Protein AF-A0A7J2ISX2-F1 (afdb_monomer_lite)

Radius of gyration: 22.09 Å; chains: 1; bounding box: 50×40×72 Å

Structure (mmCIF, N/CA/C/O backbone):
data_AF-A0A7J2ISX2-F1
#
_entry.id   AF-A0A7J2ISX2-F1
#
loop_
_atom_site.group_PDB
_atom_site.id
_atom_site.type_symbol
_atom_site.label_atom_id
_atom_site.label_alt_id
_atom_site.label_comp_id
_atom_site.label_asym_id
_atom_site.label_entity_id
_atom_site.label_seq_id
_atom_site.pdbx_PDB_ins_code
_atom_site.Cartn_x
_atom_site.Cartn_y
_atom_site.Cartn_z
_atom_site.occupancy
_atom_site.B_iso_or_equiv
_atom_site.auth_seq_id
_atom_site.auth_comp_id
_atom_site.auth_asym_id
_atom_site.auth_atom_id
_atom_site.pdbx_PDB_model_num
ATOM 1 N N . MET A 1 1 ? -27.159 -8.659 -41.542 1.00 36.25 1 MET A N 1
ATOM 2 C CA . MET A 1 1 ? -26.596 -9.728 -40.691 1.00 36.25 1 MET A CA 1
ATOM 3 C C . MET A 1 1 ? -26.442 -9.153 -39.289 1.00 36.25 1 M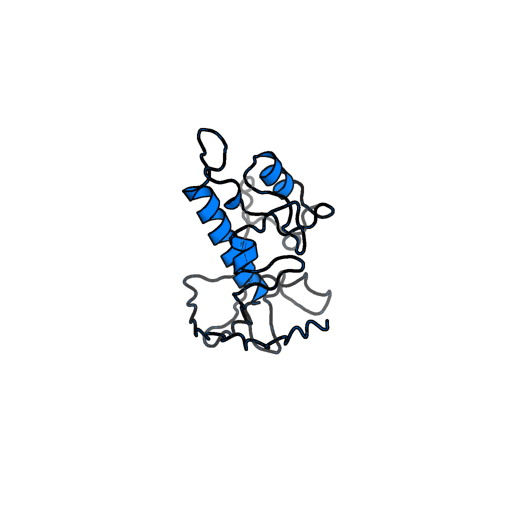ET A C 1
ATOM 5 O O . MET A 1 1 ? -25.517 -8.395 -39.042 1.00 36.25 1 MET A O 1
ATOM 9 N N . GLN A 1 2 ? -27.445 -9.366 -38.434 1.00 29.23 2 GLN A N 1
ATOM 10 C CA . GLN A 1 2 ? -27.461 -8.882 -37.051 1.00 29.23 2 GLN A CA 1
ATOM 11 C C . GLN A 1 2 ? -26.614 -9.824 -36.192 1.00 29.23 2 GLN A C 1
ATOM 13 O O . GLN A 1 2 ? -26.915 -11.013 -36.113 1.00 29.23 2 GLN A O 1
ATOM 18 N N . LEU A 1 3 ? -25.569 -9.305 -35.550 1.00 29.77 3 LEU A N 1
ATOM 19 C CA . LEU A 1 3 ? -24.882 -10.002 -34.466 1.00 29.77 3 LEU A CA 1
ATOM 20 C C . LEU A 1 3 ? -25.479 -9.515 -33.147 1.00 29.77 3 LEU A C 1
ATOM 22 O O . LEU A 1 3 ? -25.091 -8.483 -32.606 1.00 29.77 3 LEU A O 1
ATOM 26 N N . ASN A 1 4 ? -26.459 -10.271 -32.655 1.00 33.28 4 ASN A N 1
ATOM 27 C CA . ASN A 1 4 ? -26.950 -10.165 -31.288 1.00 33.28 4 ASN A CA 1
ATOM 28 C C . ASN A 1 4 ? -25.836 -10.628 -30.340 1.00 33.28 4 ASN A C 1
ATOM 30 O O . ASN A 1 4 ? -25.628 -11.828 -30.163 1.00 33.28 4 ASN A O 1
ATOM 34 N N . MET A 1 5 ? -25.117 -9.692 -29.719 1.00 35.38 5 MET A N 1
ATOM 35 C CA . MET A 1 5 ? -24.297 -10.009 -28.552 1.00 35.38 5 MET A CA 1
ATOM 36 C C . MET A 1 5 ? -25.230 -10.165 -27.351 1.00 35.38 5 MET A C 1
ATOM 38 O O . MET A 1 5 ? -25.630 -9.192 -26.717 1.00 35.38 5 MET A O 1
ATOM 42 N N . GLN A 1 6 ? -25.597 -11.410 -27.055 1.00 37.53 6 GLN A N 1
ATOM 43 C CA . GLN A 1 6 ? -26.174 -11.784 -25.770 1.00 37.53 6 GLN A CA 1
ATOM 44 C C . GLN A 1 6 ? -25.115 -11.536 -24.687 1.00 37.53 6 GLN A C 1
ATOM 46 O O . GLN A 1 6 ? -24.205 -12.340 -24.482 1.00 37.53 6 GLN A O 1
ATOM 51 N N . GLY A 1 7 ? -25.210 -10.388 -24.016 1.00 40.03 7 GLY A N 1
ATOM 52 C CA . GLY A 1 7 ? -24.474 -10.099 -22.791 1.00 40.03 7 GLY A CA 1
ATOM 53 C C . GLY A 1 7 ? -25.012 -10.972 -21.663 1.00 40.03 7 GLY A C 1
ATOM 54 O O . GLY A 1 7 ? -25.872 -10.545 -20.902 1.00 40.03 7 GLY A O 1
ATOM 55 N N . GLY A 1 8 ? -24.543 -12.217 -21.596 1.00 39.31 8 GLY A N 1
ATOM 56 C CA . GLY A 1 8 ? -24.774 -13.091 -20.456 1.00 39.31 8 GLY A CA 1
ATOM 57 C C . GLY A 1 8 ? -24.095 -12.499 -19.228 1.00 39.31 8 GLY A C 1
ATOM 58 O O . GLY A 1 8 ? -22.867 -12.499 -19.133 1.00 39.31 8 GLY A O 1
ATOM 59 N N . ASP A 1 9 ? -24.902 -11.988 -18.305 1.00 48.91 9 ASP A N 1
ATOM 60 C CA . ASP A 1 9 ? -24.478 -11.517 -16.994 1.00 48.91 9 ASP A CA 1
ATOM 61 C C . ASP A 1 9 ? -23.952 -12.721 -16.194 1.00 48.91 9 ASP A C 1
ATOM 63 O O . ASP A 1 9 ? -24.690 -13.451 -15.527 1.00 48.91 9 ASP A O 1
ATOM 67 N N . LYS A 1 10 ? -22.658 -13.030 -16.353 1.00 59.19 10 LYS A N 1
ATOM 68 C CA . LYS A 1 10 ? -21.978 -14.032 -15.529 1.00 59.19 10 LYS A CA 1
ATOM 69 C C . LYS A 1 10 ? -21.941 -13.486 -14.107 1.00 59.19 10 LYS A C 1
ATOM 71 O O . LYS A 1 10 ? -21.022 -12.750 -13.750 1.00 59.19 10 LYS A O 1
ATOM 76 N N . MET A 1 11 ? -22.936 -13.870 -13.309 1.00 51.78 11 MET A N 1
ATOM 77 C CA . MET A 1 11 ? -23.026 -13.566 -11.886 1.00 51.78 11 MET A CA 1
ATOM 78 C C . MET A 1 11 ? -21.685 -13.885 -11.214 1.00 51.78 11 MET A C 1
ATOM 80 O O . MET A 1 11 ? -21.274 -15.047 -11.112 1.00 51.78 11 MET A O 1
ATOM 84 N N . ARG A 1 12 ? -20.963 -12.835 -10.811 1.00 67.88 12 ARG A N 1
ATOM 85 C CA . ARG A 1 12 ? -19.674 -12.961 -10.131 1.00 67.88 12 ARG A CA 1
ATOM 86 C C . ARG A 1 12 ? -19.921 -13.675 -8.805 1.00 67.88 12 ARG A C 1
ATOM 88 O O . ARG A 1 12 ? -20.657 -13.180 -7.957 1.00 67.88 12 ARG A O 1
ATOM 95 N N . LYS A 1 13 ? -19.343 -14.865 -8.637 1.00 81.00 13 LYS A N 1
ATOM 96 C CA . LYS A 1 13 ? -19.406 -15.596 -7.369 1.00 81.00 13 LYS A CA 1
ATOM 97 C C . LYS A 1 13 ? -18.387 -14.984 -6.414 1.00 81.00 13 LYS A C 1
ATOM 99 O O . LYS A 1 13 ? -17.189 -15.061 -6.669 1.00 81.00 13 LYS A O 1
ATOM 104 N N . TYR A 1 14 ? -18.864 -14.389 -5.328 1.00 80.06 14 TYR A N 1
ATOM 105 C CA . TYR A 1 14 ? -18.016 -13.867 -4.261 1.00 80.06 14 TYR A CA 1
ATOM 106 C C . TYR A 1 14 ? -17.831 -14.938 -3.185 1.00 80.06 14 TYR A C 1
ATOM 108 O O . TYR A 1 14 ? -18.809 -15.448 -2.640 1.00 80.06 14 TYR A O 1
ATOM 116 N N . GLY A 1 15 ? -16.578 -15.274 -2.879 1.00 84.69 15 GLY A N 1
ATOM 117 C CA . GLY A 1 15 ? -16.241 -16.019 -1.669 1.00 84.69 15 GLY A CA 1
ATOM 118 C C . GLY A 1 15 ? -16.166 -15.051 -0.494 1.00 84.69 15 GLY A C 1
ATOM 119 O O . GLY A 1 15 ? -15.475 -14.037 -0.586 1.00 84.69 15 GLY A O 1
ATOM 120 N N . LYS A 1 16 ? -16.884 -15.339 0.592 1.00 86.50 16 LYS A N 1
ATOM 121 C CA . LYS A 1 16 ? -16.753 -14.592 1.846 1.00 86.50 16 LYS A CA 1
ATOM 122 C C . LYS A 1 16 ? -15.779 -15.330 2.751 1.00 86.50 16 LYS A C 1
ATOM 124 O O . LYS A 1 16 ? -15.937 -16.528 2.966 1.00 86.50 16 LYS A O 1
ATOM 129 N N . TYR A 1 17 ? -14.803 -14.599 3.267 1.00 84.81 17 TYR A N 1
ATOM 130 C CA . TYR A 1 17 ? -13.850 -15.098 4.246 1.00 84.81 17 TYR A CA 1
ATOM 131 C C . TYR A 1 17 ? -14.024 -14.290 5.522 1.00 84.81 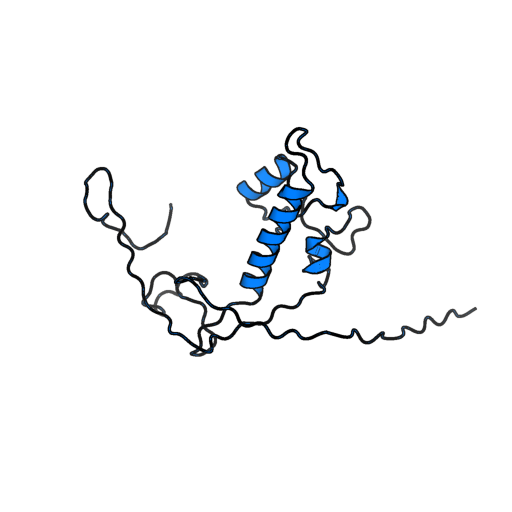17 TYR A C 1
ATOM 133 O O . TYR A 1 17 ? -13.903 -13.065 5.503 1.00 84.81 17 TYR A O 1
ATOM 141 N N . GLU A 1 18 ? -14.331 -14.980 6.613 1.00 83.69 18 GLU A N 1
ATOM 142 C CA . GLU A 1 18 ? -14.326 -14.382 7.942 1.00 83.69 18 GLU A CA 1
ATOM 143 C C . GLU A 1 18 ? -12.901 -14.427 8.484 1.00 83.69 18 GLU A C 1
ATOM 145 O O . GLU A 1 18 ? -12.244 -15.469 8.463 1.00 83.69 18 GLU A O 1
ATOM 150 N N . ILE A 1 19 ? -12.407 -13.266 8.909 1.00 79.50 19 ILE A N 1
ATOM 151 C CA . ILE A 1 19 ? -11.069 -13.111 9.470 1.00 79.50 19 ILE A CA 1
ATOM 152 C C . ILE A 1 19 ? -11.180 -12.457 10.843 1.00 79.50 19 ILE A C 1
ATOM 154 O O . ILE A 1 19 ? -11.859 -11.445 11.007 1.00 79.50 19 ILE A O 1
ATOM 158 N N . GLU A 1 20 ? -10.483 -13.025 11.821 1.00 83.31 20 GLU A N 1
ATOM 159 C CA . GLU A 1 20 ? -10.308 -12.433 13.143 1.00 83.31 20 GLU A CA 1
ATOM 160 C C . GLU A 1 20 ? -8.883 -11.882 13.243 1.00 83.31 20 GLU A C 1
ATOM 162 O O . GLU A 1 20 ? -7.908 -12.582 12.959 1.00 83.31 20 GLU A O 1
ATOM 167 N N . LEU A 1 21 ? -8.752 -10.609 13.623 1.00 82.12 21 LEU A N 1
ATOM 168 C CA . LEU A 1 21 ? -7.457 -9.967 13.837 1.00 82.12 21 LEU A CA 1
ATOM 169 C C . LEU A 1 21 ? -7.254 -9.711 15.328 1.00 82.12 21 LEU A C 1
ATOM 171 O O . LEU A 1 21 ? -8.030 -8.991 15.951 1.00 82.12 21 LEU A O 1
ATOM 175 N N . VAL A 1 22 ? -6.166 -10.250 15.877 1.00 84.19 22 VAL A N 1
ATOM 176 C CA . VAL A 1 22 ? -5.775 -10.041 17.275 1.00 84.19 22 VAL A CA 1
ATOM 177 C C . VAL A 1 22 ? -4.590 -9.088 17.334 1.00 84.19 22 VAL A C 1
ATOM 179 O O . VAL A 1 22 ? -3.528 -9.333 16.755 1.00 84.19 22 VAL A O 1
ATOM 182 N N . THR A 1 23 ? -4.756 -7.989 18.060 1.00 80.94 23 THR A N 1
ATOM 183 C CA . THR A 1 23 ? -3.705 -6.990 18.254 1.00 80.94 23 THR A CA 1
ATOM 184 C C . THR A 1 23 ? -2.686 -7.497 19.269 1.00 80.94 23 THR A C 1
ATOM 186 O O . THR A 1 23 ? -3.030 -7.732 20.424 1.00 80.94 23 THR A O 1
ATOM 189 N N . LYS A 1 24 ? -1.420 -7.639 18.861 1.00 85.56 24 LYS A N 1
ATOM 190 C CA . LYS A 1 24 ? -0.320 -8.050 19.760 1.00 85.56 24 LYS A CA 1
ATOM 191 C C . LYS A 1 24 ? 0.253 -6.904 20.601 1.00 85.56 24 LYS A C 1
ATOM 193 O O . LYS A 1 24 ? 0.962 -7.150 21.567 1.00 85.56 24 LYS A O 1
ATOM 198 N N . ALA A 1 25 ? -0.023 -5.667 20.205 1.00 80.31 25 ALA A N 1
ATOM 199 C CA . ALA A 1 25 ? 0.397 -4.448 20.877 1.00 80.31 25 ALA A CA 1
ATOM 200 C C . ALA A 1 25 ? -0.666 -3.360 20.654 1.00 80.31 25 ALA A C 1
ATOM 202 O O . ALA A 1 25 ? -1.452 -3.477 19.703 1.00 80.31 25 ALA A O 1
ATOM 203 N N . PRO A 1 26 ? -0.687 -2.298 21.480 1.00 75.94 26 PRO A N 1
ATOM 204 C CA . PRO A 1 26 ? -1.517 -1.133 21.213 1.00 75.94 26 PRO A CA 1
ATOM 205 C C . PRO A 1 26 ? -1.218 -0.582 19.817 1.00 75.94 26 PRO A C 1
ATOM 207 O O . PRO A 1 26 ? -0.061 -0.360 19.457 1.00 75.94 26 PRO A O 1
ATOM 210 N N . PHE A 1 27 ? -2.261 -0.366 19.021 1.00 74.81 27 PHE A N 1
ATOM 211 C CA . PHE A 1 27 ? -2.144 0.188 17.677 1.00 74.81 27 PHE A CA 1
ATOM 212 C C . PHE A 1 27 ? -3.071 1.392 17.532 1.00 74.81 27 PHE A C 1
ATOM 214 O O . PHE A 1 27 ? -4.084 1.512 18.222 1.00 74.81 27 PHE A O 1
ATOM 221 N N . ARG A 1 28 ? -2.718 2.300 16.623 1.00 75.00 28 ARG A N 1
ATOM 222 C CA . ARG A 1 28 ? -3.470 3.528 16.371 1.00 75.00 28 ARG A CA 1
ATOM 223 C C . ARG A 1 28 ? -3.741 3.668 14.880 1.00 75.00 28 ARG A C 1
ATOM 225 O O . ARG A 1 28 ? -2.817 3.612 14.075 1.00 75.00 28 ARG A O 1
ATOM 232 N N . ILE A 1 29 ? -4.993 3.961 14.538 1.00 69.94 29 ILE A N 1
ATOM 233 C CA . ILE A 1 29 ? -5.392 4.456 13.217 1.00 69.94 29 ILE A CA 1
ATOM 234 C C . ILE A 1 29 ? -5.939 5.865 13.419 1.00 69.94 29 ILE A C 1
ATOM 236 O O . ILE A 1 29 ? -6.994 6.046 14.028 1.00 69.94 29 ILE A O 1
ATOM 240 N N . GLY A 1 30 ? -5.175 6.866 12.981 1.00 62.03 30 GLY A N 1
ATOM 241 C CA . GLY A 1 30 ? -5.552 8.268 13.139 1.00 62.03 30 GLY A CA 1
ATOM 242 C C . GLY A 1 30 ? -6.728 8.652 12.243 1.00 62.03 30 GLY A C 1
ATOM 243 O O . GLY A 1 30 ? -6.756 8.292 11.068 1.00 62.03 30 GLY A O 1
ATOM 244 N N . GLY A 1 31 ? -7.680 9.401 12.796 1.00 58.22 31 GLY A N 1
ATOM 245 C CA . GLY A 1 31 ? -8.676 10.144 12.030 1.00 58.22 31 GLY A CA 1
ATOM 246 C C . GLY A 1 31 ? -8.126 11.466 11.485 1.00 58.22 31 GLY A C 1
ATOM 247 O O . GLY A 1 31 ? -7.038 11.912 11.860 1.00 58.22 31 GLY A O 1
ATOM 248 N N . VAL A 1 32 ? -8.898 12.104 10.599 1.00 52.41 32 VAL A N 1
ATOM 249 C CA . VAL A 1 32 ? -8.652 13.487 10.151 1.00 52.41 32 VAL A CA 1
ATOM 250 C C . VAL A 1 32 ? -8.575 14.397 11.384 1.00 52.41 32 VAL A C 1
ATOM 252 O O . VAL A 1 32 ? -9.227 14.102 12.386 1.00 52.41 32 VAL A O 1
ATOM 255 N N . LYS A 1 33 ? -7.743 15.453 11.320 1.00 51.34 33 LYS A N 1
ATOM 256 C CA . LYS A 1 33 ? -7.473 16.404 12.416 1.00 51.34 33 LYS A CA 1
ATOM 257 C C . LYS A 1 33 ? -8.711 16.649 13.293 1.00 51.34 33 LYS A C 1
ATOM 259 O O . LYS A 1 33 ? -9.798 16.806 12.734 1.00 51.34 33 LYS A O 1
ATOM 264 N N . PRO A 1 34 ? -8.544 16.728 14.627 1.00 49.09 34 PRO A N 1
ATOM 265 C CA . PRO A 1 34 ? -9.646 17.046 15.525 1.00 49.09 34 PRO A CA 1
ATOM 266 C C . PRO A 1 34 ? -10.386 18.285 15.006 1.00 49.09 34 PRO A C 1
ATOM 268 O O . PRO A 1 34 ? -9.758 19.314 14.743 1.00 49.09 34 PRO A O 1
ATOM 271 N N . VAL A 1 35 ? -11.703 18.174 14.795 1.00 48.19 35 VAL A N 1
ATOM 272 C CA . VAL A 1 35 ? -12.524 19.349 14.491 1.00 48.19 35 VAL A CA 1
ATOM 273 C C . VAL A 1 35 ? -12.421 20.256 15.723 1.00 48.19 35 VAL A C 1
ATOM 275 O O . VAL A 1 35 ? -12.610 19.769 16.845 1.00 48.19 35 VAL A O 1
ATOM 278 N N . PRO A 1 36 ? -12.043 21.538 15.568 1.00 45.06 36 PRO A N 1
ATOM 279 C CA . PRO A 1 36 ? -11.863 22.426 16.708 1.00 45.06 36 PRO A CA 1
ATOM 280 C C . PRO A 1 36 ? -13.122 22.437 17.586 1.00 45.06 36 PRO A C 1
ATOM 282 O O . PRO A 1 36 ? -14.208 22.738 17.099 1.00 45.06 36 PRO A O 1
ATOM 285 N N . GLY A 1 37 ? -12.975 22.084 18.866 1.00 47.56 37 GLY A N 1
ATOM 286 C CA . GLY A 1 37 ? -14.063 22.099 19.850 1.00 47.56 37 GLY A CA 1
ATOM 287 C C . GLY A 1 37 ? -14.862 20.800 20.023 1.00 47.56 37 GLY A C 1
ATOM 288 O O . GLY A 1 37 ? -15.804 20.807 20.808 1.00 47.56 37 GLY A O 1
ATOM 289 N N . THR A 1 38 ? -14.520 19.693 19.345 1.00 44.84 38 THR A N 1
ATOM 290 C CA . THR A 1 38 ? -15.287 18.427 19.464 1.00 44.84 38 THR A CA 1
ATOM 291 C C . THR A 1 38 ? -14.511 17.235 20.025 1.00 44.84 38 THR A C 1
ATOM 293 O O . THR A 1 38 ? -15.095 16.178 20.252 1.00 44.84 38 THR A O 1
ATOM 296 N N . THR A 1 39 ? -13.196 17.344 20.202 1.00 45.94 39 THR A N 1
ATOM 297 C CA . THR A 1 39 ? -12.354 16.231 20.670 1.00 45.94 39 THR A CA 1
ATOM 298 C C . THR A 1 39 ? -11.265 16.745 21.603 1.00 45.94 39 THR A C 1
ATOM 300 O O . THR A 1 39 ? -10.376 17.465 21.155 1.00 45.94 39 THR A O 1
ATOM 303 N N . ASP A 1 40 ? -11.309 16.317 22.866 1.00 47.09 40 ASP A N 1
ATOM 304 C CA . ASP A 1 40 ? -10.342 16.663 23.925 1.00 47.09 40 ASP A CA 1
ATOM 305 C C . ASP A 1 40 ? -9.003 15.904 23.820 1.00 47.09 40 ASP A C 1
ATOM 307 O O . ASP A 1 40 ? -8.135 16.033 24.680 1.00 47.09 40 ASP A O 1
ATOM 311 N N . VAL A 1 41 ? -8.827 15.084 22.777 1.00 51.50 41 VAL A N 1
ATOM 312 C CA . VAL A 1 41 ? -7.644 14.238 22.578 1.00 51.50 41 VAL A CA 1
ATOM 313 C C . VAL A 1 41 ? -6.975 14.589 21.254 1.00 51.50 41 VAL A C 1
ATOM 315 O O . VAL A 1 41 ? -7.587 14.476 20.187 1.00 51.50 41 VAL A O 1
ATOM 318 N N . ASP A 1 42 ? -5.698 14.971 21.322 1.00 48.22 42 ASP A N 1
ATOM 319 C CA . ASP A 1 42 ? -4.840 15.099 20.147 1.00 48.22 42 ASP A CA 1
ATOM 320 C C . ASP A 1 42 ? -4.773 13.735 19.444 1.00 48.22 42 ASP A C 1
ATOM 322 O O . ASP A 1 42 ? -4.345 12.744 20.030 1.00 48.22 42 ASP A O 1
ATOM 326 N N . SER A 1 43 ? -5.161 13.693 18.165 1.00 51.78 43 SER A N 1
ATOM 327 C CA . SER A 1 43 ? -5.200 12.486 17.323 1.00 51.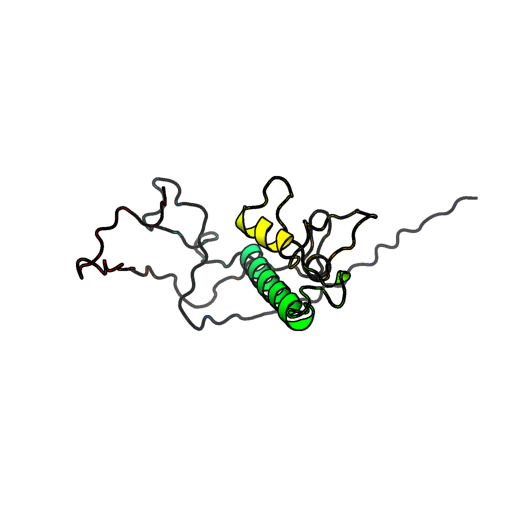78 43 SER A CA 1
ATOM 328 C C . SER A 1 43 ? -6.305 11.456 17.634 1.00 51.78 43 SER A C 1
ATOM 330 O O . SER A 1 43 ? -6.015 10.361 18.126 1.00 51.78 43 SER A O 1
ATOM 332 N N . PRO A 1 44 ? -7.565 11.732 17.258 1.00 57.19 44 PRO A N 1
ATOM 333 C CA . PRO A 1 44 ? -8.674 10.814 17.504 1.00 57.19 44 PRO A CA 1
ATOM 334 C C . PRO A 1 44 ? -8.518 9.485 16.746 1.00 57.19 44 PRO A C 1
ATOM 336 O O . PRO A 1 44 ? -8.034 9.446 15.612 1.00 57.19 44 PRO A O 1
ATOM 339 N N . ILE A 1 45 ? -8.969 8.394 17.370 1.00 62.84 45 ILE A N 1
ATOM 340 C CA . ILE A 1 45 ? -9.178 7.097 16.712 1.00 62.84 45 ILE A CA 1
ATOM 341 C C . ILE A 1 45 ? -10.500 7.161 15.939 1.00 62.84 45 ILE A C 1
ATOM 343 O O . ILE A 1 45 ? -11.469 7.759 16.411 1.00 62.84 45 ILE A O 1
ATOM 347 N N . VAL A 1 46 ? -10.556 6.540 14.760 1.00 63.28 46 VAL A N 1
ATOM 348 C CA . VAL A 1 46 ? -11.785 6.478 13.958 1.00 63.28 46 VAL A CA 1
ATOM 349 C C . VAL A 1 46 ? -12.884 5.714 14.710 1.00 63.28 46 VAL A C 1
ATOM 351 O O . VAL A 1 46 ? -12.708 4.558 15.105 1.00 63.28 46 VAL A O 1
ATOM 354 N N . LYS A 1 47 ? -14.042 6.358 14.880 1.00 64.81 47 LYS A N 1
ATOM 355 C CA . LYS A 1 47 ? -15.254 5.765 15.457 1.00 64.81 47 LYS A CA 1
ATOM 356 C C . LYS A 1 47 ? -16.392 5.795 14.438 1.00 64.81 47 LYS A C 1
ATOM 358 O O . LYS A 1 47 ? -16.519 6.760 13.688 1.00 64.81 47 LYS A O 1
ATOM 363 N N . SER A 1 48 ? -17.225 4.757 14.432 1.00 59.41 48 SER A N 1
ATOM 364 C CA . SER A 1 48 ? -18.523 4.747 13.748 1.00 59.41 48 SER A CA 1
ATOM 365 C C . SER A 1 48 ? -19.611 4.575 14.807 1.00 59.41 48 SER A C 1
ATOM 367 O O . SER A 1 48 ? -19.678 3.548 15.488 1.00 59.41 48 SER A O 1
ATOM 369 N N . GLY A 1 49 ? -20.396 5.630 15.040 1.00 67.56 49 GLY A N 1
ATOM 370 C CA . GLY A 1 49 ? -21.216 5.747 16.248 1.00 67.56 49 GLY A CA 1
ATOM 371 C C . GLY A 1 49 ? -20.347 5.699 17.512 1.00 67.56 49 GLY A C 1
ATOM 372 O O . GLY A 1 49 ? -19.363 6.428 17.617 1.00 67.56 49 G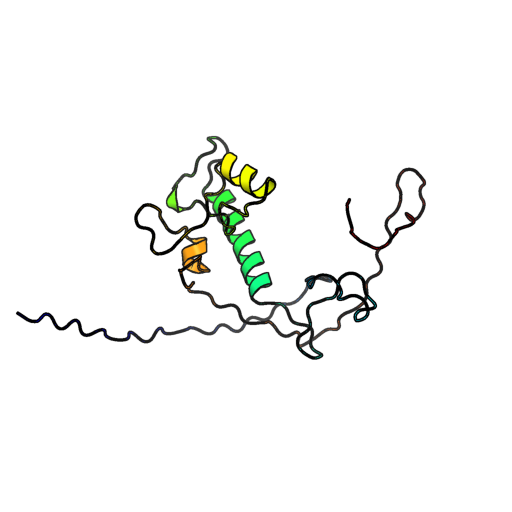LY A O 1
ATOM 373 N N . ASN A 1 50 ? -20.681 4.810 18.455 1.00 65.25 50 ASN A N 1
ATOM 374 C CA . ASN A 1 50 ? -19.915 4.627 19.696 1.00 65.25 50 ASN A CA 1
ATOM 375 C C . ASN A 1 50 ? -18.890 3.475 19.632 1.00 65.25 50 ASN A C 1
ATOM 377 O O . ASN A 1 50 ? -18.332 3.087 20.657 1.00 65.25 50 ASN A O 1
ATOM 381 N N . ARG A 1 51 ? -18.656 2.893 18.447 1.00 66.69 51 ARG A N 1
ATOM 382 C CA . ARG A 1 51 ? -17.740 1.757 18.260 1.00 66.69 51 ARG A CA 1
ATOM 383 C C . ARG A 1 51 ? -16.451 2.201 17.586 1.00 66.69 51 ARG A C 1
ATOM 385 O O . ARG A 1 51 ? -16.475 2.962 16.619 1.00 66.69 51 ARG A O 1
ATOM 392 N N . VAL A 1 52 ? -15.329 1.696 18.086 1.00 72.00 52 VAL A N 1
ATOM 393 C CA . VAL A 1 52 ? -14.033 1.830 17.418 1.00 72.00 52 VAL A CA 1
ATOM 394 C C . VAL A 1 52 ? -14.035 0.913 16.200 1.00 72.00 52 VAL A C 1
ATOM 396 O O . VAL A 1 52 ? -14.422 -0.253 16.301 1.00 72.00 52 VAL A O 1
ATOM 399 N N . VAL A 1 53 ? -13.628 1.449 15.052 1.00 72.69 53 VAL A N 1
ATOM 400 C CA . VAL A 1 53 ? -13.620 0.708 13.789 1.00 72.69 53 VAL A CA 1
ATOM 401 C C . VAL A 1 53 ? -12.280 0.854 13.089 1.00 72.69 53 VAL A C 1
ATOM 403 O O . VAL A 1 53 ? -11.677 1.929 13.078 1.00 72.69 53 VAL A O 1
ATOM 406 N N . VAL A 1 54 ? -11.831 -0.222 12.451 1.00 75.00 54 VAL A N 1
ATOM 407 C CA . VAL A 1 54 ? -10.723 -0.165 11.496 1.00 75.00 54 VAL A CA 1
ATOM 408 C C . VAL A 1 54 ? -11.319 0.059 10.115 1.00 75.00 54 VAL A C 1
ATOM 410 O O . VAL A 1 54 ? -12.134 -0.733 9.637 1.00 75.00 54 VAL A O 1
ATOM 413 N N . GLN A 1 55 ? -10.932 1.160 9.469 1.00 75.25 55 GLN A N 1
ATOM 414 C CA . GLN A 1 55 ? -11.391 1.460 8.118 1.00 75.25 55 GLN A CA 1
ATOM 415 C C . GLN A 1 55 ? -10.855 0.410 7.142 1.00 75.25 55 GLN A C 1
ATOM 417 O O . GLN A 1 55 ? -9.650 0.145 7.106 1.00 75.25 55 GLN A O 1
ATOM 422 N N . GLY A 1 56 ? -11.739 -0.148 6.310 1.00 75.69 56 GLY A N 1
ATOM 423 C CA . GLY A 1 56 ? -11.342 -1.110 5.279 1.00 75.69 56 GLY A CA 1
ATOM 424 C C . GLY A 1 56 ? -10.297 -0.537 4.316 1.00 75.69 56 GLY A C 1
ATOM 425 O O . GLY A 1 56 ? -9.393 -1.244 3.882 1.00 75.69 56 GLY A O 1
ATOM 426 N N . THR A 1 57 ? -10.339 0.776 4.065 1.00 76.50 57 THR A N 1
ATOM 427 C CA . THR A 1 57 ? -9.337 1.509 3.276 1.00 76.50 57 THR A CA 1
ATOM 428 C C . THR A 1 57 ? -7.946 1.488 3.912 1.00 76.50 57 THR A C 1
ATOM 430 O O . THR A 1 57 ? -6.966 1.304 3.193 1.00 76.50 57 THR A O 1
ATOM 433 N N . SER A 1 58 ? -7.838 1.616 5.239 1.00 80.75 58 SER A N 1
ATOM 434 C CA . SER A 1 58 ? -6.560 1.532 5.956 1.00 80.75 58 SER A CA 1
ATOM 435 C C . SER A 1 58 ? -5.982 0.123 5.905 1.00 80.75 58 SER A C 1
ATOM 437 O O . SER A 1 58 ? -4.808 -0.036 5.583 1.00 80.75 58 SER A O 1
ATOM 439 N N . LEU A 1 59 ? -6.803 -0.903 6.161 1.00 83.38 59 LEU A N 1
ATOM 440 C CA . LEU A 1 59 ? -6.347 -2.294 6.099 1.00 83.38 59 LEU A CA 1
ATOM 441 C C . LEU A 1 59 ? -5.923 -2.674 4.677 1.00 83.38 59 LEU A C 1
ATOM 443 O O . LEU A 1 59 ? -4.866 -3.265 4.475 1.00 83.38 59 LEU A O 1
ATOM 447 N N . LYS A 1 60 ? -6.715 -2.273 3.679 1.00 85.38 60 LYS A N 1
ATOM 448 C CA . LYS A 1 60 ? -6.400 -2.476 2.265 1.00 85.38 60 LYS A CA 1
ATOM 449 C C . LYS A 1 60 ? -5.120 -1.746 1.855 1.00 85.38 60 LYS A C 1
ATOM 451 O O . LYS A 1 60 ? -4.332 -2.302 1.098 1.00 85.38 60 LYS A O 1
ATOM 456 N N . GLY A 1 61 ? -4.897 -0.532 2.359 1.00 86.81 61 GLY A N 1
ATOM 457 C CA . GLY A 1 61 ? -3.663 0.226 2.140 1.00 86.81 61 GLY A CA 1
ATOM 458 C C . GLY A 1 61 ? -2.439 -0.429 2.782 1.00 86.81 61 GLY A C 1
ATOM 459 O O . GLY A 1 61 ? -1.392 -0.517 2.147 1.00 86.81 61 GLY A O 1
ATOM 460 N N . ALA A 1 62 ? -2.579 -0.956 4.000 1.00 87.69 62 ALA A N 1
ATOM 461 C CA . ALA A 1 62 ? -1.515 -1.705 4.666 1.00 87.69 62 ALA A CA 1
ATOM 462 C C . ALA A 1 62 ? -1.181 -2.999 3.908 1.00 87.69 62 ALA A C 1
ATOM 464 O O . ALA A 1 62 ? -0.018 -3.242 3.599 1.00 87.69 62 ALA A O 1
ATOM 465 N N . LEU A 1 63 ? -2.199 -3.779 3.525 1.00 89.56 63 LEU A N 1
ATOM 466 C CA . LEU A 1 63 ? -2.026 -4.973 2.694 1.00 89.56 63 LEU A CA 1
ATOM 467 C C . LEU A 1 63 ? -1.339 -4.634 1.368 1.00 89.56 63 LEU A C 1
ATOM 469 O O . LEU A 1 63 ? -0.416 -5.331 0.959 1.00 89.56 63 LEU A O 1
ATOM 473 N N . ARG A 1 64 ? -1.760 -3.546 0.714 1.00 93.00 64 ARG A N 1
ATOM 474 C CA . ARG A 1 64 ? -1.119 -3.050 -0.504 1.00 93.00 64 ARG A CA 1
ATOM 475 C C . ARG A 1 64 ? 0.374 -2.813 -0.285 1.00 93.00 64 ARG A C 1
ATOM 477 O O . ARG A 1 64 ? 1.167 -3.339 -1.055 1.00 93.00 64 ARG A O 1
ATOM 484 N N . ALA A 1 65 ? 0.742 -2.084 0.765 1.00 92.44 65 ALA A N 1
ATOM 485 C CA . ALA A 1 65 ? 2.137 -1.777 1.060 1.00 92.44 65 ALA A CA 1
ATOM 486 C C . ALA A 1 65 ? 2.974 -3.042 1.320 1.00 92.44 65 ALA A C 1
ATOM 488 O O . ALA A 1 65 ? 4.097 -3.134 0.829 1.00 92.44 65 ALA A O 1
ATOM 489 N N . GLU A 1 66 ? 2.442 -4.029 2.049 1.00 94.75 66 GLU A N 1
ATOM 490 C CA . GLU A 1 66 ? 3.147 -5.303 2.267 1.00 94.75 66 GLU A CA 1
ATOM 491 C C . GLU A 1 66 ? 3.333 -6.089 0.966 1.00 94.75 66 GLU A C 1
ATOM 493 O O . GLU A 1 66 ? 4.421 -6.599 0.698 1.00 94.75 66 GLU A O 1
ATOM 498 N N . LEU A 1 67 ? 2.300 -6.151 0.120 1.00 95.31 67 LEU A N 1
ATOM 499 C CA . LEU A 1 67 ? 2.404 -6.818 -1.176 1.00 95.31 67 LEU A CA 1
ATOM 500 C C . LEU A 1 67 ? 3.401 -6.106 -2.100 1.00 95.31 67 LEU A C 1
ATOM 502 O O . LEU A 1 67 ? 4.184 -6.770 -2.769 1.00 95.31 67 LEU A O 1
ATOM 506 N N . GLU A 1 68 ? 3.414 -4.773 -2.127 1.00 95.56 68 GLU A N 1
ATOM 507 C CA . GLU A 1 68 ? 4.375 -3.991 -2.917 1.00 95.56 68 GLU A CA 1
ATOM 508 C C . GLU A 1 68 ? 5.819 -4.234 -2.455 1.00 95.56 68 GLU A C 1
ATOM 510 O O . GLU A 1 68 ? 6.696 -4.450 -3.293 1.00 95.56 68 GLU A O 1
ATOM 515 N N . ARG A 1 69 ? 6.066 -4.286 -1.137 1.00 95.56 69 ARG A N 1
ATOM 516 C CA . ARG A 1 69 ? 7.384 -4.655 -0.589 1.00 95.56 69 ARG A CA 1
ATOM 517 C C . ARG A 1 69 ? 7.788 -6.065 -0.991 1.00 95.56 69 ARG A C 1
ATOM 519 O O . ARG A 1 69 ? 8.907 -6.249 -1.456 1.00 95.56 69 ARG A O 1
ATOM 526 N N . TYR A 1 70 ? 6.874 -7.029 -0.878 1.00 96.00 70 TYR A N 1
ATOM 527 C CA . TYR A 1 70 ? 7.126 -8.398 -1.320 1.00 96.00 70 TYR A CA 1
ATOM 528 C C . TYR A 1 70 ? 7.511 -8.447 -2.805 1.00 96.00 70 TYR A C 1
ATOM 530 O O . TYR A 1 70 ? 8.484 -9.112 -3.161 1.00 96.00 70 TYR A O 1
ATOM 538 N N . MET A 1 71 ? 6.807 -7.701 -3.667 1.00 94.88 71 MET A N 1
ATOM 539 C CA . MET A 1 71 ? 7.134 -7.648 -5.095 1.00 94.88 71 MET A CA 1
ATOM 540 C C . MET A 1 71 ? 8.545 -7.104 -5.331 1.00 94.88 71 MET A C 1
ATOM 542 O O . MET A 1 71 ? 9.317 -7.692 -6.088 1.00 94.88 71 MET A O 1
ATOM 546 N N . ILE A 1 72 ? 8.906 -6.017 -4.648 1.00 95.00 72 ILE A N 1
ATOM 547 C CA . ILE A 1 72 ? 10.246 -5.431 -4.746 1.00 95.00 72 ILE A CA 1
ATOM 548 C C . ILE A 1 72 ? 11.302 -6.419 -4.240 1.00 95.00 72 ILE A C 1
ATOM 550 O O . ILE A 1 72 ? 12.296 -6.651 -4.916 1.00 95.00 72 ILE A O 1
ATOM 554 N N . ASP A 1 73 ? 11.103 -7.052 -3.089 1.00 94.94 73 ASP A N 1
ATOM 555 C CA . ASP A 1 73 ? 12.127 -7.927 -2.517 1.00 94.94 73 ASP A CA 1
ATOM 556 C C . ASP A 1 73 ? 12.372 -9.205 -3.328 1.00 94.94 73 ASP A C 1
ATOM 558 O O . ASP A 1 73 ? 13.494 -9.709 -3.333 1.00 94.94 73 ASP A O 1
ATOM 562 N N . GLN A 1 74 ? 11.355 -9.727 -4.019 1.00 94.56 74 GLN A N 1
ATOM 563 C CA . GLN A 1 74 ? 11.469 -10.977 -4.780 1.00 94.56 74 GLN A CA 1
ATOM 564 C C . GLN A 1 74 ? 11.824 -10.770 -6.262 1.00 94.56 74 GLN A C 1
ATOM 566 O O . GLN A 1 74 ? 12.584 -11.559 -6.848 1.00 94.56 74 GLN A O 1
ATOM 571 N N . PHE A 1 75 ? 11.277 -9.723 -6.887 1.00 95.12 75 PHE A N 1
ATOM 572 C CA . PHE A 1 75 ? 11.314 -9.546 -8.343 1.00 95.12 75 PHE A CA 1
ATOM 573 C C . PHE A 1 75 ? 12.178 -8.374 -8.815 1.00 95.12 75 PHE A C 1
ATOM 575 O O . PHE A 1 75 ? 12.510 -8.323 -10.002 1.00 95.12 75 PHE A O 1
ATOM 582 N N . PHE A 1 76 ? 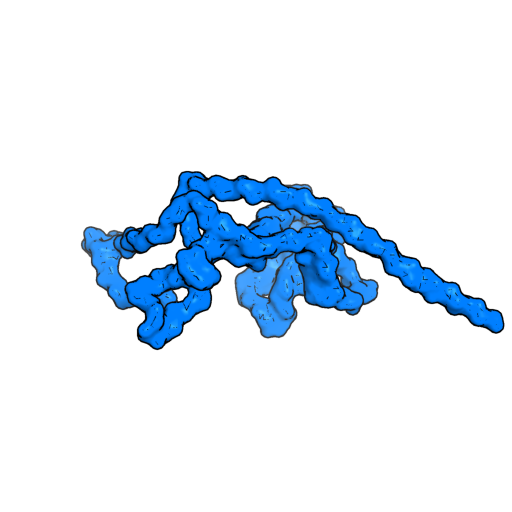12.595 -7.473 -7.921 1.00 96.31 76 PHE A N 1
ATOM 583 C CA . PHE A 1 76 ? 13.551 -6.423 -8.260 1.00 96.31 76 PHE A CA 1
ATOM 584 C C . PHE A 1 76 ? 14.988 -6.914 -8.065 1.00 96.31 76 PHE A C 1
ATOM 586 O O . PHE A 1 76 ? 15.393 -7.305 -6.967 1.00 96.31 76 PHE A O 1
ATOM 593 N N . ASP A 1 77 ? 15.782 -6.873 -9.130 1.00 94.31 77 ASP A N 1
ATOM 594 C CA . ASP A 1 77 ? 17.216 -7.108 -9.060 1.00 94.31 77 ASP A CA 1
ATOM 595 C C . ASP A 1 77 ? 17.915 -5.857 -8.518 1.00 94.31 77 ASP A C 1
ATOM 597 O O . ASP A 1 77 ? 18.141 -4.874 -9.227 1.00 94.31 77 ASP A O 1
ATOM 601 N N . LYS A 1 78 ? 18.277 -5.910 -7.232 1.00 91.62 78 LYS A N 1
ATOM 602 C CA . LYS A 1 78 ? 18.958 -4.817 -6.527 1.00 91.62 78 LYS A CA 1
ATOM 603 C C . LYS A 1 78 ? 20.387 -4.577 -7.030 1.00 91.62 78 LYS A C 1
ATOM 605 O O . LYS A 1 78 ? 20.886 -3.471 -6.847 1.00 91.62 78 LYS A O 1
ATOM 610 N N . ALA A 1 79 ? 21.046 -5.570 -7.636 1.00 91.75 79 ALA A N 1
ATOM 611 C CA . ALA A 1 79 ? 22.415 -5.419 -8.134 1.00 91.75 79 ALA A CA 1
ATOM 612 C C . ALA A 1 79 ? 22.443 -4.656 -9.464 1.00 91.75 79 ALA A C 1
ATOM 614 O O . ALA A 1 79 ? 23.287 -3.783 -9.655 1.00 91.75 79 ALA A O 1
ATOM 615 N N . ASN A 1 80 ? 21.488 -4.952 -10.348 1.00 91.62 80 ASN A N 1
ATOM 616 C CA . ASN A 1 80 ? 21.374 -4.310 -11.661 1.00 91.62 80 ASN A CA 1
ATOM 617 C C . ASN A 1 80 ? 20.363 -3.152 -11.695 1.00 91.62 80 ASN A C 1
ATOM 619 O O . ASN A 1 80 ? 20.232 -2.477 -12.713 1.00 91.62 80 ASN A O 1
ATOM 623 N N . ASN A 1 81 ? 19.664 -2.904 -10.583 1.00 90.88 81 ASN A N 1
ATOM 624 C CA . ASN A 1 81 ? 18.622 -1.887 -10.436 1.00 90.88 81 ASN A CA 1
ATOM 625 C C . ASN A 1 81 ? 17.511 -2.007 -11.501 1.00 90.88 81 ASN A C 1
ATOM 627 O O . ASN A 1 81 ? 17.079 -1.011 -12.086 1.00 90.88 81 ASN A O 1
ATOM 631 N N . GLN A 1 82 ? 17.071 -3.238 -11.769 1.00 93.81 82 GLN A N 1
ATOM 632 C CA . GLN A 1 82 ? 16.111 -3.571 -12.826 1.00 93.81 82 GLN A CA 1
ATOM 633 C C . GLN A 1 82 ? 15.074 -4.585 -12.343 1.00 93.81 82 GLN A C 1
ATOM 635 O O . GLN A 1 82 ? 15.331 -5.395 -11.455 1.00 93.81 82 GLN A O 1
ATOM 640 N N . TRP A 1 83 ? 13.883 -4.555 -12.936 1.00 94.88 83 TRP A N 1
ATOM 641 C CA . TRP A 1 83 ? 12.874 -5.585 -12.704 1.00 94.88 83 TRP A CA 1
ATOM 642 C C . TRP A 1 83 ? 13.183 -6.809 -13.560 1.00 94.88 83 TRP A C 1
ATOM 644 O O . TRP A 1 83 ? 13.415 -6.670 -14.757 1.00 94.88 83 TRP A O 1
ATOM 654 N N . LYS A 1 84 ? 13.141 -8.011 -12.964 1.00 91.19 84 LYS A N 1
ATOM 655 C CA . LYS A 1 84 ? 13.228 -9.270 -13.734 1.00 91.19 84 LYS A CA 1
ATOM 656 C C . LYS A 1 84 ? 12.138 -9.331 -14.805 1.00 91.19 84 LYS A C 1
ATOM 658 O O . LYS A 1 84 ? 12.379 -9.744 -15.930 1.00 91.19 84 LYS A O 1
ATOM 663 N N . ASP A 1 85 ? 10.956 -8.871 -14.414 1.00 91.44 85 ASP A N 1
ATOM 664 C CA . ASP A 1 85 ? 9.751 -8.785 -15.216 1.00 91.44 85 ASP A CA 1
ATOM 665 C C . ASP A 1 85 ? 9.127 -7.405 -15.000 1.00 91.44 85 ASP A C 1
ATOM 667 O O . ASP A 1 85 ? 8.608 -7.121 -13.918 1.00 91.44 85 ASP A O 1
ATOM 671 N N . GLU A 1 86 ? 9.145 -6.539 -16.017 1.00 90.94 86 GLU A N 1
ATOM 672 C CA . GLU A 1 86 ? 8.601 -5.176 -15.895 1.00 90.94 86 GLU A CA 1
ATOM 673 C C . GLU A 1 86 ? 7.129 -5.171 -15.465 1.00 90.94 86 GLU A C 1
ATOM 675 O O . GLU A 1 86 ? 6.716 -4.292 -14.718 1.00 90.94 86 GLU A O 1
ATOM 680 N N . TRP A 1 87 ? 6.336 -6.175 -15.850 1.00 91.12 87 TRP A N 1
ATOM 681 C CA . TRP A 1 87 ? 4.920 -6.264 -15.480 1.00 91.12 87 TRP A CA 1
ATOM 682 C C . TRP A 1 87 ? 4.681 -6.515 -13.979 1.00 91.12 87 TRP A C 1
ATOM 684 O O . TRP A 1 87 ? 3.574 -6.268 -13.501 1.00 91.12 87 TRP A O 1
ATOM 694 N N . MET A 1 88 ? 5.699 -6.941 -13.219 1.00 93.25 88 MET A N 1
ATOM 695 C CA . MET A 1 88 ? 5.630 -7.101 -11.757 1.00 93.25 88 MET A CA 1
ATOM 696 C C . MET A 1 88 ? 5.787 -5.781 -10.996 1.00 93.25 88 MET A C 1
ATOM 698 O O . MET A 1 88 ? 5.486 -5.715 -9.800 1.00 93.25 88 MET A O 1
ATOM 702 N N . LYS A 1 89 ? 6.238 -4.721 -11.673 1.00 95.62 89 LYS A N 1
ATOM 703 C CA . LYS A 1 89 ? 6.528 -3.432 -11.052 1.00 95.62 89 LYS A CA 1
ATOM 704 C C . LYS A 1 89 ? 5.253 -2.790 -10.488 1.00 95.62 89 LYS A C 1
ATOM 706 O O . LYS A 1 89 ? 4.284 -2.564 -11.225 1.00 95.62 89 LYS A O 1
ATOM 711 N N . PRO A 1 90 ? 5.216 -2.471 -9.182 1.00 96.25 90 PRO A N 1
ATOM 712 C CA . PRO A 1 90 ? 4.068 -1.830 -8.565 1.00 96.25 90 PRO A CA 1
ATOM 713 C C . PRO A 1 90 ? 3.931 -0.376 -9.025 1.00 96.25 90 PRO A C 1
ATOM 715 O O . PRO A 1 90 ? 4.852 0.230 -9.577 1.00 96.25 90 PRO A O 1
ATOM 718 N N . CYS A 1 91 ? 2.762 0.213 -8.775 1.00 94.75 91 CYS A N 1
ATOM 719 C CA . CYS A 1 91 ? 2.507 1.613 -9.093 1.00 94.75 91 CYS A CA 1
ATOM 720 C C . CYS A 1 91 ? 2.203 2.427 -7.841 1.00 94.75 91 CYS A C 1
ATOM 722 O O . CYS A 1 91 ? 1.534 1.937 -6.928 1.00 94.75 91 CYS A O 1
ATOM 724 N N . ILE A 1 92 ? 2.588 3.699 -7.858 1.00 93.75 92 ILE A N 1
ATOM 725 C CA . ILE A 1 92 ? 2.111 4.673 -6.877 1.00 93.75 92 ILE A CA 1
ATOM 726 C C . ILE A 1 92 ? 0.629 4.975 -7.176 1.00 93.75 92 ILE A C 1
ATOM 728 O O . ILE A 1 92 ? 0.316 5.346 -8.307 1.00 93.75 92 ILE A O 1
ATOM 732 N N . PRO A 1 93 ? -0.309 4.800 -6.223 1.00 86.50 93 PRO A N 1
ATOM 733 C CA . PRO A 1 93 ? -1.731 5.058 -6.468 1.00 86.50 93 PRO A CA 1
ATOM 734 C C . PRO A 1 93 ? -2.072 6.541 -6.673 1.00 86.50 93 PRO A C 1
ATOM 736 O O . PRO A 1 93 ? -3.136 6.841 -7.216 1.00 86.50 93 PRO A O 1
ATOM 739 N N . ALA A 1 94 ? -1.212 7.456 -6.214 1.00 86.12 94 ALA A N 1
ATOM 740 C CA . ALA A 1 94 ? -1.403 8.893 -6.363 1.00 86.12 94 ALA A CA 1
ATOM 741 C C . ALA A 1 94 ? -1.391 9.320 -7.840 1.00 86.12 94 ALA A C 1
ATOM 743 O O . ALA A 1 94 ? -0.638 8.788 -8.656 1.00 86.12 94 ALA A O 1
ATOM 744 N N . ASP A 1 95 ? -2.217 10.315 -8.169 1.00 84.69 95 ASP A N 1
ATOM 745 C CA . ASP A 1 95 ? -2.223 10.928 -9.496 1.00 84.69 95 ASP A CA 1
ATOM 746 C C . ASP A 1 95 ? -0.878 11.626 -9.759 1.00 84.69 95 ASP A C 1
ATOM 748 O O . ASP A 1 95 ? -0.256 12.165 -8.840 1.00 84.69 95 ASP A O 1
ATOM 752 N N . VAL A 1 96 ? -0.448 11.669 -11.022 1.00 83.88 96 VAL A N 1
ATOM 753 C CA . VAL A 1 96 ? 0.798 12.330 -11.451 1.00 83.88 96 VAL A CA 1
ATOM 754 C C . VAL A 1 96 ? 0.861 13.786 -10.974 1.00 83.88 96 VAL A C 1
ATOM 756 O O . VAL A 1 96 ? 1.942 14.302 -10.699 1.00 83.88 96 VAL A O 1
ATOM 759 N N . ARG A 1 97 ? -0.294 14.450 -10.834 1.00 86.00 97 ARG A N 1
ATOM 760 C CA . ARG A 1 97 ? -0.395 15.843 -10.369 1.00 86.00 97 ARG A CA 1
ATOM 761 C C . ARG A 1 97 ? -0.267 16.005 -8.854 1.00 86.00 97 ARG A C 1
ATOM 763 O O . ARG A 1 97 ? 0.015 17.106 -8.396 1.00 86.00 97 ARG A O 1
ATOM 770 N N . THR A 1 98 ? -0.518 14.947 -8.084 1.00 89.00 98 THR A N 1
ATOM 771 C CA . THR A 1 98 ? -0.588 14.982 -6.612 1.00 89.00 98 THR A CA 1
ATOM 772 C C . THR A 1 98 ? 0.490 14.139 -5.938 1.00 89.00 98 THR A C 1
ATOM 774 O O . THR A 1 98 ? 0.467 13.998 -4.718 1.00 89.00 98 THR A O 1
ATOM 777 N N . ILE A 1 99 ? 1.396 13.541 -6.713 1.00 89.88 99 ILE A N 1
ATOM 778 C CA . ILE A 1 99 ? 2.472 12.708 -6.184 1.00 89.88 99 ILE A CA 1
ATOM 779 C C . ILE A 1 99 ? 3.393 13.524 -5.274 1.00 89.88 99 ILE A C 1
ATOM 781 O O . ILE A 1 99 ? 3.820 14.632 -5.614 1.00 89.88 99 ILE A O 1
ATOM 785 N N . SER A 1 100 ? 3.703 12.974 -4.104 1.00 91.56 100 SER A N 1
ATOM 786 C CA . SER A 1 100 ? 4.618 13.622 -3.167 1.00 91.56 100 SER A CA 1
ATOM 787 C C . SER A 1 100 ? 6.074 13.570 -3.664 1.00 91.56 100 SER A C 1
ATOM 789 O O . SER A 1 100 ? 6.438 12.690 -4.453 1.00 91.56 100 SER A O 1
ATOM 791 N N . PRO A 1 101 ? 6.959 14.466 -3.183 1.00 91.56 101 PRO A N 1
ATOM 792 C CA . PRO A 1 101 ? 8.383 14.413 -3.518 1.00 91.56 101 PRO A CA 1
ATOM 793 C C . PRO A 1 101 ? 9.049 13.082 -3.147 1.00 91.56 101 PRO A C 1
ATOM 795 O O . PRO A 1 101 ? 9.948 12.628 -3.852 1.00 91.56 101 PRO A O 1
ATOM 798 N N . ASP A 1 102 ? 8.613 12.443 -2.060 1.00 91.12 102 ASP A N 1
ATOM 799 C CA . ASP A 1 102 ? 9.173 11.167 -1.614 1.00 91.12 102 ASP A CA 1
ATOM 800 C C . ASP A 1 102 ? 8.697 9.993 -2.471 1.00 91.12 102 ASP A C 1
ATOM 802 O O . ASP A 1 102 ? 9.513 9.154 -2.852 1.00 91.12 102 ASP A O 1
ATOM 806 N N . GLU A 1 103 ? 7.424 9.967 -2.868 1.00 92.44 103 GLU A N 1
ATOM 807 C CA . GLU A 1 103 ? 6.923 8.984 -3.837 1.00 92.44 103 GLU A CA 1
ATOM 808 C C . GLU A 1 103 ? 7.583 9.156 -5.207 1.00 92.44 103 G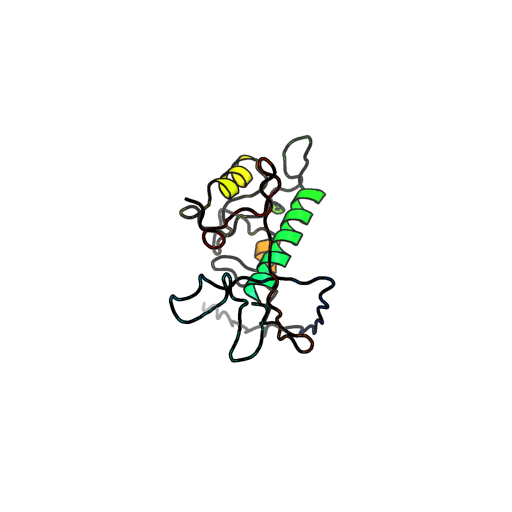LU A C 1
ATOM 810 O O . GLU A 1 103 ? 7.924 8.169 -5.860 1.00 92.44 103 GLU A O 1
ATOM 815 N N . LYS A 1 104 ? 7.841 10.400 -5.630 1.00 94.00 104 LYS A N 1
ATOM 816 C CA . LYS A 1 104 ? 8.551 10.666 -6.884 1.00 94.00 104 LYS A CA 1
ATOM 817 C C . LYS A 1 104 ? 9.955 10.053 -6.882 1.00 94.00 104 LYS A C 1
ATOM 819 O O . LYS A 1 104 ? 10.316 9.390 -7.848 1.00 94.00 104 LYS A O 1
ATOM 824 N N . LYS A 1 105 ? 10.697 10.145 -5.769 1.00 95.31 105 LYS A N 1
ATOM 825 C CA . LYS A 1 105 ? 12.011 9.480 -5.629 1.00 95.31 105 LYS A CA 1
ATOM 826 C C . LYS A 1 105 ? 11.925 7.964 -5.820 1.00 95.31 105 LYS A C 1
ATOM 828 O O . LYS A 1 105 ? 12.892 7.357 -6.269 1.00 95.31 105 LYS A O 1
ATOM 833 N N . LEU A 1 106 ? 10.811 7.330 -5.449 1.00 94.25 106 LEU A N 1
ATOM 834 C CA . LEU A 1 106 ? 10.622 5.889 -5.640 1.00 94.25 106 LEU A CA 1
ATOM 835 C C . LEU A 1 106 ? 10.427 5.528 -7.119 1.00 94.25 106 LEU A C 1
ATOM 837 O O . LEU A 1 106 ? 10.914 4.485 -7.561 1.00 94.25 106 LEU A O 1
ATOM 841 N N . ILE A 1 107 ? 9.764 6.400 -7.882 1.00 94.06 107 ILE A N 1
ATOM 842 C CA . ILE A 1 107 ? 9.638 6.267 -9.339 1.00 94.06 107 ILE A CA 1
ATOM 843 C C . ILE A 1 107 ? 10.987 6.509 -10.015 1.00 94.06 107 ILE A C 1
ATOM 845 O O . ILE A 1 107 ? 11.408 5.691 -10.830 1.00 94.06 107 ILE A O 1
ATOM 849 N N . ASP A 1 108 ? 11.699 7.566 -9.620 1.00 93.75 108 ASP A N 1
ATOM 850 C CA . ASP A 1 108 ? 13.009 7.920 -10.181 1.00 93.75 108 ASP A CA 1
ATOM 851 C C . ASP A 1 108 ? 14.057 6.818 -9.930 1.00 93.75 108 ASP A C 1
ATOM 853 O O . ASP A 1 108 ? 14.915 6.562 -10.771 1.00 93.75 108 ASP A O 1
ATOM 857 N N . LYS A 1 109 ? 13.956 6.099 -8.801 1.00 92.62 109 LYS A N 1
ATOM 858 C CA . LYS A 1 109 ? 14.775 4.907 -8.501 1.00 92.62 109 LYS A CA 1
ATOM 859 C C . LYS A 1 109 ? 14.402 3.668 -9.325 1.00 92.62 109 LYS A C 1
ATOM 861 O O . LYS A 1 109 ? 15.082 2.651 -9.229 1.00 92.62 109 LYS A O 1
ATOM 866 N N . GLY A 1 110 ? 13.315 3.719 -10.091 1.00 93.19 110 GLY A N 1
ATOM 867 C CA . GLY A 1 110 ? 12.810 2.596 -10.876 1.00 93.19 110 GLY A CA 1
ATOM 868 C C . GLY A 1 110 ? 12.047 1.544 -10.066 1.00 93.19 110 GLY A C 1
ATOM 869 O O . GLY A 1 110 ? 11.667 0.518 -10.629 1.00 93.19 110 GLY A O 1
ATOM 870 N N . LEU A 1 111 ? 11.774 1.785 -8.779 1.00 94.69 111 LEU A N 1
ATOM 871 C CA . LEU A 1 111 ? 11.068 0.840 -7.902 1.00 94.69 111 LEU A CA 1
ATOM 872 C C . LEU A 1 111 ? 9.559 0.828 -8.149 1.00 94.69 111 LEU A C 1
ATOM 874 O O . LEU A 1 111 ? 8.906 -0.188 -7.953 1.00 94.69 111 LEU A O 1
ATOM 878 N N . TYR A 1 112 ? 9.000 1.953 -8.583 1.00 96.00 112 TYR A N 1
ATOM 879 C CA . TYR A 1 112 ? 7.575 2.080 -8.867 1.00 96.00 112 TYR A CA 1
ATOM 880 C C . TYR A 1 112 ? 7.368 2.731 -10.227 1.00 96.00 112 TYR A C 1
ATOM 882 O O . TYR A 1 112 ? 8.251 3.410 -10.754 1.00 96.00 112 TYR A O 1
ATOM 890 N N . LYS A 1 113 ? 6.184 2.533 -10.800 1.00 93.75 113 LYS A N 1
ATOM 891 C CA . LYS A 1 113 ? 5.686 3.333 -11.921 1.00 93.75 113 LYS A CA 1
ATOM 892 C C . LYS A 1 113 ? 4.560 4.276 -11.489 1.00 93.75 113 LYS A C 1
ATOM 894 O O . LYS A 1 113 ? 4.067 4.206 -10.360 1.00 93.75 113 LYS A O 1
ATOM 899 N N . TYR A 1 114 ? 4.138 5.146 -12.402 1.00 93.06 114 TYR A N 1
ATOM 900 C CA . TYR A 1 114 ? 2.956 5.986 -12.212 1.00 93.06 114 TYR A CA 1
ATOM 901 C C . TYR A 1 114 ? 1.669 5.159 -12.113 1.00 93.06 114 TYR A C 1
ATOM 903 O O . TYR A 1 114 ? 1.628 3.988 -12.493 1.00 93.06 114 TYR A O 1
ATOM 911 N N . SER A 1 115 ? 0.619 5.776 -11.567 1.00 91.81 115 SER A N 1
ATOM 912 C CA . SER A 1 115 ? -0.654 5.128 -11.253 1.00 91.81 115 SER A CA 1
ATOM 913 C C . SER A 1 115 ? -1.241 4.339 -12.425 1.00 91.81 115 SER A C 1
ATOM 915 O O . SER A 1 115 ? -1.448 4.891 -13.507 1.00 91.81 115 SER A O 1
ATOM 917 N N . CYS A 1 116 ? -1.607 3.079 -12.173 1.00 91.94 116 CYS A N 1
ATOM 918 C CA . CYS A 1 116 ? -2.382 2.285 -13.124 1.00 91.94 116 CYS A CA 1
ATOM 919 C C . CYS A 1 116 ? -3.749 2.941 -13.379 1.00 91.94 116 CYS A C 1
ATOM 921 O O . CYS A 1 116 ? -4.429 3.376 -12.443 1.00 91.94 116 CYS A O 1
ATOM 923 N N . SER A 1 117 ? -4.174 2.955 -14.640 1.00 89.44 117 SER A N 1
ATOM 924 C CA . SER A 1 117 ? -5.476 3.471 -15.065 1.00 89.44 117 SER A CA 1
ATOM 925 C C . SER A 1 117 ? -6.154 2.479 -16.000 1.00 89.44 117 SER A C 1
ATOM 927 O O . SER A 1 117 ? -5.497 1.844 -16.822 1.00 89.44 117 SER A O 1
ATOM 929 N N . TYR A 1 118 ? -7.470 2.328 -15.861 1.00 85.12 118 TYR A N 1
ATOM 930 C CA . TYR A 1 118 ? -8.272 1.511 -16.763 1.00 85.12 118 TYR A CA 1
ATOM 931 C C . TYR A 1 118 ? -9.492 2.300 -17.263 1.00 85.12 118 TYR A C 1
ATOM 933 O O . TYR A 1 118 ? -10.165 2.942 -16.453 1.00 85.12 118 TYR A O 1
ATOM 941 N N . PRO A 1 119 ? -9.818 2.233 -18.565 1.00 86.44 119 PRO A N 1
ATOM 942 C CA . PRO A 1 119 ? -9.056 1.568 -19.623 1.00 86.44 119 PRO A CA 1
ATOM 943 C C . PRO A 1 119 ? -7.828 2.393 -20.046 1.00 86.44 119 PRO A C 1
ATOM 945 O O . PRO A 1 119 ? -7.936 3.591 -20.288 1.00 86.44 119 PRO A O 1
ATOM 948 N N . ASN A 1 120 ? -6.676 1.739 -20.185 1.00 86.44 120 ASN A N 1
ATOM 949 C CA . ASN A 1 120 ? -5.491 2.283 -20.844 1.00 86.44 120 ASN A CA 1
ATOM 950 C C . ASN A 1 120 ? -4.866 1.153 -21.672 1.00 86.44 120 ASN A C 1
ATOM 952 O O . ASN A 1 120 ? -4.672 0.059 -21.150 1.00 86.44 120 ASN A O 1
ATOM 956 N N . ARG A 1 121 ? -4.650 1.378 -22.972 1.00 83.81 121 ARG A N 1
ATOM 957 C CA . ARG A 1 121 ? -4.114 0.356 -23.890 1.00 83.81 121 ARG A CA 1
ATOM 958 C C . ARG A 1 121 ? -2.595 0.409 -24.014 1.00 83.81 121 ARG A C 1
ATOM 960 O O . ARG A 1 121 ? -2.007 -0.572 -24.453 1.00 83.81 121 ARG A O 1
ATOM 967 N N . ASP A 1 122 ? -1.994 1.523 -23.613 1.00 87.62 122 ASP A N 1
ATOM 968 C CA . ASP A 1 122 ? -0.566 1.789 -23.783 1.00 87.62 122 ASP A CA 1
ATOM 969 C C . ASP A 1 122 ? 0.251 1.403 -22.539 1.00 87.62 122 ASP A C 1
ATOM 971 O O . ASP A 1 122 ? 1.476 1.478 -22.550 1.00 87.62 122 ASP A O 1
ATOM 975 N N . ASP A 1 123 ? -0.414 0.984 -21.458 1.00 88.25 123 ASP A N 1
ATOM 976 C CA . ASP A 1 123 ? 0.220 0.548 -20.215 1.00 88.25 123 ASP A CA 1
ATOM 977 C C . ASP A 1 123 ? -0.459 -0.716 -19.663 1.00 88.25 123 ASP A C 1
ATOM 979 O O . ASP A 1 123 ? -1.651 -0.955 -19.869 1.00 88.25 123 ASP A O 1
ATOM 983 N N . TYR A 1 124 ? 0.300 -1.530 -18.933 1.00 90.62 124 TYR A N 1
ATOM 984 C CA . TYR A 1 124 ? -0.212 -2.718 -18.252 1.00 90.62 124 TYR A CA 1
ATOM 985 C C . TYR A 1 124 ? -0.778 -2.365 -16.869 1.00 90.62 124 TYR A C 1
ATOM 987 O O . TYR A 1 124 ? -0.387 -1.388 -16.233 1.00 90.62 124 TYR A O 1
ATOM 995 N N . ILE A 1 125 ? -1.665 -3.201 -16.331 1.00 92.44 125 ILE A N 1
ATOM 996 C CA . ILE A 1 125 ? -2.089 -3.098 -14.927 1.00 92.44 125 ILE A CA 1
ATOM 997 C C . ILE A 1 125 ? -1.159 -3.959 -14.073 1.00 92.44 125 ILE A C 1
ATOM 999 O O . ILE A 1 125 ? -1.026 -5.152 -14.334 1.00 92.44 125 ILE A O 1
ATOM 1003 N N . CYS A 1 126 ? -0.527 -3.383 -13.046 1.00 93.69 126 CYS A N 1
ATOM 1004 C CA . CYS A 1 126 ? 0.344 -4.162 -12.164 1.00 93.69 126 CYS A CA 1
ATOM 1005 C C . CYS A 1 126 ? -0.466 -5.183 -11.330 1.00 93.69 126 CYS A C 1
ATOM 1007 O O . CYS A 1 126 ? -1.636 -4.925 -11.017 1.00 93.69 126 CYS A O 1
ATOM 1009 N N . PRO A 1 127 ? 0.136 -6.307 -10.896 1.00 93.81 127 PRO A N 1
ATOM 1010 C CA . PRO A 1 127 ? -0.551 -7.366 -10.151 1.00 93.81 127 PRO A CA 1
ATOM 1011 C C . PRO A 1 127 ? -1.294 -6.868 -8.907 1.00 93.81 127 PRO A C 1
ATOM 1013 O O . PRO A 1 127 ? -2.392 -7.328 -8.595 1.00 93.81 127 PRO A O 1
ATOM 1016 N N . ILE A 1 128 ? -0.729 -5.872 -8.221 1.00 94.75 128 ILE A N 1
ATOM 1017 C CA . ILE A 1 128 ? -1.320 -5.281 -7.018 1.00 94.75 128 ILE A CA 1
ATOM 1018 C C . ILE A 1 128 ? -2.610 -4.529 -7.346 1.00 94.75 128 ILE A C 1
ATOM 1020 O O . ILE A 1 128 ? -3.622 -4.701 -6.668 1.00 94.75 128 ILE A O 1
ATOM 1024 N N . CYS A 1 129 ? -2.600 -3.720 -8.406 1.00 93.19 129 CYS A N 1
ATOM 1025 C CA . CYS A 1 129 ? -3.785 -3.010 -8.878 1.00 93.19 129 CYS A CA 1
ATOM 1026 C C . CYS A 1 129 ? -4.807 -3.938 -9.530 1.00 93.19 129 CYS A C 1
ATOM 1028 O O . CYS A 1 129 ? -6.000 -3.665 -9.450 1.00 93.19 129 CYS A O 1
ATOM 1030 N N . TYR A 1 130 ? -4.371 -5.046 -10.122 1.00 92.19 130 TYR A N 1
ATOM 1031 C CA . TYR A 1 130 ? -5.279 -6.087 -10.587 1.00 92.19 130 TYR A CA 1
ATOM 1032 C C . TYR A 1 130 ? -6.033 -6.720 -9.406 1.00 92.19 130 TYR A C 1
ATOM 1034 O O . TYR A 1 130 ? -7.256 -6.819 -9.436 1.00 92.19 130 TYR A O 1
ATOM 1042 N N . LEU A 1 131 ? -5.327 -7.059 -8.320 1.00 92.81 131 LEU A N 1
ATOM 1043 C CA . LEU A 1 131 ? -5.911 -7.673 -7.125 1.00 92.81 131 LEU A CA 1
ATOM 1044 C C . LEU A 1 131 ? -6.786 -6.705 -6.311 1.00 92.81 131 LEU A C 1
ATOM 1046 O O . LEU A 1 131 ? -7.929 -7.017 -5.971 1.00 92.81 131 LEU A O 1
ATOM 1050 N N . LEU A 1 132 ? -6.245 -5.535 -5.973 1.00 91.56 132 LEU A N 1
ATOM 1051 C CA . LEU A 1 132 ? -6.859 -4.576 -5.049 1.00 91.56 132 LEU A CA 1
ATOM 1052 C C . LEU A 1 132 ? -7.649 -3.476 -5.767 1.00 91.56 132 LEU A C 1
ATOM 1054 O O . LEU A 1 132 ? -8.417 -2.757 -5.129 1.00 91.56 132 LEU A O 1
ATOM 1058 N N . GLY A 1 133 ? -7.516 -3.351 -7.080 1.00 89.31 133 GLY A N 1
ATOM 1059 C CA . GLY A 1 133 ? -8.140 -2.296 -7.868 1.00 89.31 133 GLY A CA 1
ATOM 1060 C C . GLY A 1 133 ? -7.237 -1.081 -8.082 1.00 89.31 133 GLY A C 1
ATOM 1061 O O . GLY A 1 133 ? -6.193 -0.891 -7.444 1.00 89.31 133 GLY A O 1
ATOM 1062 N N . ALA A 1 134 ? -7.670 -0.244 -9.016 1.00 84.75 134 ALA A N 1
ATOM 1063 C CA . ALA A 1 134 ? -7.017 0.991 -9.430 1.00 84.75 134 ALA A CA 1
ATOM 1064 C C . ALA A 1 134 ? -8.066 2.018 -9.868 1.00 84.75 134 ALA A C 1
ATOM 1066 O O . ALA A 1 134 ? -9.274 1.775 -9.806 1.00 84.75 134 ALA A O 1
ATOM 1067 N N . ARG A 1 135 ? -7.620 3.174 -10.359 1.00 82.50 135 ARG A N 1
ATOM 1068 C CA . ARG A 1 135 ? -8.532 4.169 -10.921 1.00 82.50 135 ARG A CA 1
ATOM 1069 C C . ARG A 1 135 ? -9.218 3.601 -12.168 1.00 82.50 135 ARG A C 1
ATOM 1071 O O . ARG A 1 135 ? -8.558 3.282 -13.152 1.00 82.50 135 ARG A O 1
ATOM 1078 N N . GLY A 1 136 ? -10.542 3.468 -12.100 1.00 82.62 136 GLY A N 1
ATOM 1079 C CA . GLY A 1 136 ? -11.348 2.870 -13.170 1.00 82.62 136 GLY A CA 1
ATOM 1080 C C . GLY A 1 136 ? -11.298 1.337 -13.231 1.00 82.62 136 GLY A C 1
ATOM 1081 O O . GLY A 1 136 ? -11.919 0.755 -14.114 1.00 82.62 136 GLY A O 1
ATOM 1082 N N . LEU A 1 137 ? -10.617 0.674 -12.285 1.00 85.25 137 LEU A N 1
ATOM 1083 C CA . LEU A 1 137 ? -10.558 -0.784 -12.182 1.00 85.25 137 LEU A CA 1
ATOM 1084 C C . LEU A 1 137 ? -11.039 -1.249 -10.806 1.00 85.25 137 LEU A C 1
ATOM 1086 O O . LEU A 1 137 ? -10.409 -0.976 -9.784 1.00 85.25 137 LEU A O 1
ATOM 1090 N N . VAL A 1 138 ? -12.133 -2.005 -10.786 1.00 85.81 138 VAL A N 1
ATOM 1091 C CA . VAL A 1 138 ? -12.624 -2.654 -9.566 1.00 85.81 138 VAL A CA 1
ATOM 1092 C C . VAL A 1 138 ? -11.748 -3.870 -9.265 1.00 85.81 138 VAL A C 1
ATOM 1094 O O . VAL A 1 138 ? -11.603 -4.744 -10.116 1.00 85.81 138 VAL A O 1
ATOM 1097 N N . GLY A 1 139 ? -11.164 -3.916 -8.067 1.00 85.44 139 GLY A N 1
ATOM 1098 C CA . GLY A 1 139 ? -10.356 -5.051 -7.610 1.00 85.44 139 GLY A CA 1
ATOM 1099 C C . GLY A 1 139 ? -11.191 -6.282 -7.252 1.00 85.44 139 GLY A C 1
ATOM 1100 O O . GLY A 1 139 ? -12.403 -6.192 -7.064 1.00 85.44 139 GLY A O 1
ATOM 1101 N N . PHE A 1 140 ? -10.527 -7.427 -7.105 1.00 88.75 140 PHE A N 1
ATOM 1102 C CA . PHE A 1 140 ? -11.152 -8.686 -6.679 1.00 88.75 140 PHE A CA 1
ATOM 1103 C C . PHE A 1 140 ? -11.378 -8.761 -5.168 1.00 88.75 140 PHE A C 1
ATOM 1105 O O . PHE A 1 140 ? -12.239 -9.514 -4.719 1.00 88.75 140 PHE A O 1
ATOM 1112 N N . VAL A 1 141 ? -10.605 -7.997 -4.388 1.00 86.69 141 VAL A N 1
ATOM 1113 C CA . VAL A 1 141 ? -10.691 -7.990 -2.924 1.00 86.69 141 VAL A CA 1
ATOM 1114 C C . VAL A 1 141 ? -11.423 -6.744 -2.436 1.00 86.69 141 VAL A C 1
ATOM 1116 O O . VAL A 1 141 ? -10.962 -5.603 -2.595 1.00 86.69 141 VAL A O 1
ATOM 1119 N N . GLU A 1 142 ? -12.554 -6.987 -1.784 1.00 82.12 142 GLU A N 1
ATOM 1120 C CA . GLU A 1 142 ? -13.292 -6.001 -1.009 1.00 82.12 142 GLU A CA 1
ATOM 1121 C C . GLU A 1 142 ? -12.986 -6.196 0.477 1.00 82.12 142 GLU A C 1
ATOM 1123 O O . GLU A 1 142 ? -13.033 -7.310 0.993 1.00 82.12 142 GLU A O 1
ATOM 1128 N N . VAL A 1 143 ? -12.641 -5.103 1.156 1.00 80.94 143 VAL A N 1
ATOM 1129 C CA . VAL A 1 143 ? -12.327 -5.107 2.585 1.00 80.94 143 VAL A CA 1
ATOM 1130 C C . VAL A 1 143 ? -13.348 -4.212 3.285 1.00 80.94 143 VAL A C 1
ATOM 1132 O O . VAL A 1 143 ? -13.277 -2.990 3.110 1.00 80.94 143 VAL A O 1
ATOM 1135 N N . PRO A 1 144 ? -14.308 -4.778 4.040 1.00 77.50 144 PRO A N 1
ATOM 1136 C CA . PRO A 1 144 ? -15.267 -3.989 4.802 1.00 77.50 144 PRO A CA 1
ATOM 1137 C C . PRO A 1 144 ? -14.609 -3.355 6.037 1.00 77.50 144 PRO A C 1
ATOM 1139 O O . PRO A 1 144 ? -13.440 -3.593 6.346 1.00 77.50 144 PRO A O 1
ATOM 1142 N N . PHE A 1 145 ? -15.368 -2.537 6.767 1.00 76.75 145 PHE A N 1
ATOM 1143 C CA . PHE A 1 145 ? -14.953 -2.084 8.095 1.00 76.75 145 PHE A CA 1
ATOM 1144 C C . PHE A 1 145 ? -14.820 -3.278 9.038 1.00 76.75 145 PHE A C 1
ATOM 1146 O O . PHE A 1 145 ? -15.726 -4.110 9.109 1.00 76.75 145 PHE A O 1
ATOM 1153 N N . LEU A 1 146 ? -13.721 -3.333 9.791 1.00 75.88 146 LEU A N 1
ATOM 1154 C CA . LEU A 1 146 ? -13.597 -4.295 10.881 1.00 75.88 146 LEU A CA 1
ATOM 1155 C C . LEU A 1 146 ? -14.101 -3.652 12.169 1.00 75.88 146 LEU A C 1
ATOM 1157 O O . LEU A 1 146 ? -13.637 -2.579 12.573 1.00 75.88 146 LEU A O 1
ATOM 1161 N N . ASN A 1 147 ? -15.057 -4.324 12.800 1.00 74.12 147 ASN A N 1
ATOM 1162 C CA . ASN A 1 147 ? -15.575 -3.939 14.101 1.00 74.12 147 ASN A CA 1
ATOM 1163 C C . ASN A 1 147 ? -14.689 -4.531 15.196 1.00 74.12 147 ASN A C 1
ATOM 1165 O O . ASN A 1 147 ? -14.289 -5.690 15.114 1.00 74.12 147 ASN A O 1
ATOM 1169 N N . ILE A 1 148 ? -14.414 -3.748 16.236 1.00 74.94 148 ILE A N 1
ATOM 1170 C CA . ILE A 1 148 ? -13.772 -4.272 17.440 1.00 74.94 148 ILE A CA 1
ATOM 1171 C C . ILE A 1 148 ? -14.849 -4.932 18.303 1.00 74.94 148 ILE A C 1
ATOM 1173 O O . ILE A 1 148 ? -15.729 -4.249 18.827 1.00 74.94 148 ILE A O 1
ATOM 1177 N N . GLU A 1 149 ? -14.790 -6.258 18.434 1.00 72.25 149 GLU A N 1
ATOM 1178 C CA . GLU A 1 149 ? -15.696 -7.019 19.307 1.00 72.25 149 GLU A CA 1
ATOM 1179 C C . GLU A 1 149 ? -15.208 -7.075 20.759 1.00 72.25 149 GLU A C 1
ATOM 1181 O O . GLU A 1 149 ? -16.017 -7.095 21.685 1.00 72.25 149 GLU A O 1
ATOM 1186 N N . LYS A 1 150 ? -13.885 -7.087 20.966 1.00 70.38 150 LYS A N 1
ATOM 1187 C CA . LYS A 1 150 ? -13.241 -7.191 22.282 1.00 70.38 150 LYS A CA 1
ATOM 1188 C C . LYS A 1 150 ? -12.121 -6.159 22.407 1.00 70.38 150 LYS A C 1
ATOM 1190 O O . LYS A 1 150 ? -11.287 -6.047 21.514 1.00 70.38 150 LYS A O 1
ATOM 1195 N N . GLY A 1 151 ? -12.094 -5.442 23.531 1.00 67.81 151 GLY A N 1
ATOM 1196 C CA . GLY A 1 151 ? -11.100 -4.408 23.841 1.00 67.81 151 GLY A CA 1
ATOM 1197 C C . GLY A 1 151 ? -11.697 -3.004 23.980 1.00 67.81 151 GLY A C 1
ATOM 1198 O O . GLY A 1 151 ? -12.847 -2.756 23.619 1.00 67.81 151 GLY A O 1
ATOM 1199 N N . SER A 1 152 ? -10.904 -2.083 24.523 1.00 67.31 152 SER A N 1
ATOM 1200 C CA . SER A 1 152 ? -11.249 -0.675 24.745 1.00 67.31 152 SER A CA 1
ATOM 1201 C C . SER A 1 152 ? -10.239 0.241 24.054 1.00 67.31 152 SER A C 1
ATOM 1203 O O . SER A 1 152 ? -9.083 -0.118 23.842 1.00 67.31 152 SER A O 1
ATOM 1205 N N . ALA A 1 153 ? -10.677 1.447 23.691 1.00 70.06 153 ALA A N 1
ATOM 1206 C CA . ALA A 1 153 ? -9.751 2.520 23.350 1.00 70.06 153 ALA A CA 1
ATOM 1207 C C . ALA A 1 153 ? -9.267 3.179 24.643 1.00 70.06 153 ALA A C 1
ATOM 1209 O O . ALA A 1 153 ? -10.084 3.677 25.418 1.00 70.06 153 ALA A O 1
ATOM 1210 N N . GLU A 1 154 ? -7.954 3.207 24.842 1.00 66.94 154 GLU A N 1
ATOM 1211 C CA . GLU A 1 154 ? -7.314 3.870 25.977 1.00 66.94 154 GLU A CA 1
ATOM 1212 C C . GLU A 1 154 ? -6.494 5.073 25.507 1.00 66.94 154 GLU A C 1
ATOM 1214 O O . GLU A 1 154 ? -5.901 5.064 24.424 1.00 66.94 154 GLU A O 1
ATOM 1219 N N . THR A 1 155 ? -6.460 6.122 26.328 1.00 63.97 155 THR A N 1
ATOM 1220 C CA . THR A 1 155 ? -5.621 7.295 26.079 1.00 63.97 155 THR A CA 1
ATOM 1221 C C . THR A 1 155 ? -4.210 7.006 26.570 1.00 63.97 155 THR A C 1
ATOM 1223 O O . THR A 1 155 ? -3.975 6.906 27.772 1.00 63.97 155 THR A O 1
ATOM 1226 N N . LEU A 1 156 ? -3.261 6.905 25.642 1.00 64.75 156 LEU A N 1
ATOM 1227 C CA . LEU A 1 156 ? -1.844 6.760 25.966 1.00 64.75 156 LEU A CA 1
ATOM 1228 C C . LEU A 1 156 ? -1.176 8.135 26.041 1.00 64.75 156 LEU A C 1
ATOM 1230 O O . LEU A 1 156 ? -1.319 8.955 25.132 1.00 64.75 156 LEU A O 1
ATOM 1234 N N . GLN A 1 157 ? -0.432 8.382 27.119 1.00 60.56 157 GLN A N 1
ATOM 1235 C CA . GLN A 1 157 ? 0.386 9.583 27.268 1.00 60.56 157 GLN A CA 1
ATOM 1236 C C . GLN A 1 157 ? 1.780 9.336 26.689 1.00 60.56 157 GLN A C 1
ATOM 1238 O O . GLN A 1 157 ? 2.428 8.341 27.006 1.00 60.56 157 GLN A O 1
ATOM 1243 N N . PHE A 1 158 ? 2.251 10.261 25.855 1.00 64.00 158 PHE A N 1
ATOM 1244 C CA . PHE A 1 158 ? 3.605 10.233 25.313 1.00 64.00 158 PHE A CA 1
ATOM 1245 C C . PHE A 1 158 ? 4.416 11.365 25.936 1.00 64.00 158 PHE A C 1
ATOM 1247 O O . PHE A 1 158 ? 4.077 12.535 25.768 1.00 64.00 158 PHE A O 1
ATOM 1254 N N . ILE A 1 159 ? 5.501 11.018 26.625 1.00 68.50 159 ILE A N 1
ATOM 1255 C CA . ILE A 1 159 ? 6.505 11.982 27.077 1.00 68.50 159 ILE A CA 1
ATOM 1256 C C . ILE A 1 159 ? 7.646 11.943 26.070 1.00 68.50 159 ILE A C 1
ATOM 1258 O O . ILE A 1 159 ? 8.154 10.879 25.720 1.00 68.50 159 ILE A O 1
ATOM 1262 N N . ARG A 1 160 ? 8.036 13.116 25.581 1.00 66.25 160 ARG A N 1
ATOM 1263 C CA . ARG A 1 160 ? 9.218 13.270 24.742 1.00 66.25 160 ARG A CA 1
ATOM 1264 C C . ARG A 1 160 ? 10.312 13.883 25.602 1.00 66.25 160 ARG A C 1
ATOM 1266 O O . ARG A 1 160 ? 10.064 14.884 26.258 1.00 66.25 160 ARG A O 1
ATOM 1273 N N . GLU A 1 161 ? 11.497 13.295 25.615 1.00 75.06 161 GLU A N 1
ATOM 1274 C CA . GLU A 1 161 ? 12.639 13.823 26.365 1.00 75.06 161 GLU A CA 1
ATOM 1275 C C . GLU A 1 161 ? 13.548 14.637 25.446 1.00 75.06 161 GLU A C 1
ATOM 1277 O O . GLU A 1 161 ? 13.854 14.225 24.320 1.00 75.06 161 GLU A O 1
ATOM 1282 N N . ASP A 1 162 ? 13.968 15.805 25.923 1.00 67.88 162 ASP A N 1
ATOM 1283 C CA . ASP A 1 162 ? 15.017 16.585 25.287 1.00 67.88 162 ASP A CA 1
ATOM 1284 C C . ASP A 1 162 ? 16.376 15.995 25.680 1.00 67.88 162 ASP A C 1
ATOM 1286 O O . ASP A 1 162 ? 16.759 16.004 26.849 1.00 67.88 162 ASP A O 1
ATOM 1290 N N . ARG A 1 163 ? 17.119 15.484 24.694 1.00 76.94 163 ARG A N 1
ATOM 1291 C CA . ARG A 1 163 ? 18.424 14.843 24.918 1.00 76.94 163 ARG A CA 1
ATOM 1292 C C . ARG A 1 163 ? 19.538 15.830 25.277 1.00 76.94 163 ARG A C 1
ATOM 1294 O O . ARG A 1 163 ? 20.574 15.388 25.760 1.00 76.94 163 ARG A O 1
ATOM 1301 N N . VAL A 1 164 ? 19.355 17.127 25.022 1.00 71.06 164 VAL A N 1
ATOM 1302 C CA . VAL A 1 164 ? 20.324 18.177 25.372 1.00 71.06 164 VAL A CA 1
ATOM 1303 C C . VAL A 1 164 ? 20.151 18.590 26.830 1.00 71.06 164 VAL A C 1
ATOM 1305 O O . VAL A 1 164 ? 21.137 18.786 27.533 1.00 71.06 164 VAL A O 1
ATOM 1308 N N . VAL A 1 165 ? 18.903 18.700 27.292 1.00 77.38 165 VAL A N 1
ATOM 1309 C CA . VAL A 1 165 ? 18.583 19.201 28.641 1.00 77.38 165 VAL A CA 1
ATOM 1310 C C . VAL A 1 165 ? 18.322 18.062 29.639 1.00 77.38 165 VAL A C 1
ATOM 1312 O O . VAL A 1 165 ? 18.344 18.289 30.844 1.00 77.38 165 VAL A O 1
ATOM 1315 N N . GLY A 1 166 ? 18.074 16.834 29.172 1.00 69.75 166 GLY A N 1
ATOM 1316 C CA . GLY A 1 166 ? 17.758 15.681 30.026 1.00 69.75 166 GLY A CA 1
ATOM 1317 C C . GLY A 1 166 ? 16.418 15.815 30.756 1.00 69.75 166 GLY A C 1
ATOM 1318 O O . GLY A 1 166 ? 16.207 15.197 31.795 1.00 69.75 166 GLY A O 1
ATOM 1319 N N . THR A 1 167 ? 15.523 16.660 30.245 1.00 71.56 167 THR A N 1
ATOM 1320 C CA . THR A 1 167 ? 14.207 16.931 30.836 1.00 71.56 167 THR A CA 1
ATOM 1321 C C . THR A 1 167 ? 13.104 16.607 29.840 1.00 71.56 167 THR A C 1
ATOM 1323 O O . THR A 1 167 ? 13.339 16.517 28.632 1.00 71.56 167 THR A O 1
ATOM 1326 N N . SER A 1 168 ? 11.877 16.423 30.336 1.00 69.19 168 SER A N 1
ATOM 1327 C CA . SER A 1 168 ? 10.710 16.314 29.463 1.00 69.19 168 SER A CA 1
ATOM 1328 C C . SER A 1 168 ? 10.620 17.567 28.593 1.00 69.19 168 SER A C 1
ATOM 1330 O O . SER A 1 168 ? 10.540 18.688 29.101 1.00 69.19 168 SER A O 1
ATOM 1332 N N . ALA A 1 169 ? 10.635 17.375 27.277 1.00 63.38 169 ALA A N 1
ATOM 1333 C CA . ALA A 1 169 ? 10.463 18.444 26.317 1.00 63.38 169 ALA A CA 1
ATOM 1334 C C . ALA A 1 169 ? 9.121 19.130 26.601 1.00 63.38 169 ALA A C 1
ATOM 1336 O O . ALA A 1 169 ? 8.066 18.491 26.561 1.00 63.38 169 ALA A O 1
ATOM 1337 N N . LYS A 1 170 ? 9.149 20.436 26.893 1.00 50.88 170 LYS A N 1
ATOM 1338 C CA . LYS A 1 170 ? 7.929 21.247 26.939 1.00 50.88 170 LYS A CA 1
ATOM 1339 C C . LYS A 1 170 ? 7.344 21.281 25.529 1.00 50.88 170 LYS A C 1
ATOM 1341 O O . LYS A 1 170 ? 7.840 21.997 24.666 1.00 50.88 170 LYS A O 1
ATOM 1346 N N . GLY A 1 171 ? 6.321 20.472 25.285 1.00 45.25 171 GLY A N 1
ATOM 1347 C CA . GLY A 1 171 ? 5.574 20.505 24.038 1.00 45.25 171 GLY A CA 1
ATOM 1348 C C . GLY A 1 171 ? 4.520 21.604 24.072 1.00 45.25 171 GLY A C 1
ATOM 1349 O O . GLY A 1 171 ? 3.579 21.534 24.860 1.00 45.25 171 GLY A O 1
ATOM 1350 N N . GLU A 1 172 ? 4.618 22.566 23.154 1.00 43.75 172 GLU A N 1
ATOM 1351 C CA . GLU A 1 172 ? 3.408 22.948 22.430 1.00 43.75 172 GLU A CA 1
ATOM 1352 C C . GLU A 1 172 ? 2.854 21.691 21.743 1.00 43.75 172 GLU A C 1
ATOM 1354 O O . GLU A 1 172 ? 3.601 20.800 21.335 1.00 43.75 172 GLU A O 1
ATOM 1359 N N . ARG A 1 173 ? 1.524 21.628 21.722 1.00 41.50 173 ARG A N 1
ATOM 1360 C CA . ARG A 1 173 ? 0.639 20.542 21.282 1.00 41.50 173 ARG A CA 1
ATOM 1361 C C . ARG A 1 173 ? 1.200 19.677 20.152 1.00 41.50 173 ARG A C 1
ATOM 1363 O O . ARG A 1 173 ? 1.858 20.158 19.229 1.00 41.50 173 ARG A O 1
ATOM 1370 N N . GLY A 1 174 ? 0.897 18.384 20.232 1.00 33.97 174 GLY A N 1
ATOM 1371 C CA . GLY A 1 174 ? 1.448 17.359 19.359 1.00 33.97 174 GLY A CA 1
ATOM 1372 C C . GLY A 1 174 ? 1.365 17.708 17.870 1.00 33.97 174 GLY A C 1
ATOM 1373 O O . GLY A 1 174 ? 0.324 18.094 17.354 1.00 33.97 174 GLY A O 1
ATOM 1374 N N . ALA A 1 175 ? 2.482 17.494 17.176 1.00 40.53 175 ALA A N 1
ATOM 1375 C CA . ALA A 1 175 ? 2.549 17.315 15.728 1.00 40.53 175 ALA A CA 1
ATOM 1376 C C . ALA A 1 175 ? 1.868 18.401 14.865 1.00 40.53 175 ALA A C 1
ATOM 1378 O O . ALA A 1 175 ? 1.009 18.107 14.035 1.00 40.53 175 ALA A O 1
ATOM 1379 N N . LEU A 1 176 ? 2.345 19.640 14.958 1.00 32.16 176 LEU A N 1
ATOM 1380 C CA . LEU A 1 176 ? 2.338 20.563 13.822 1.00 32.16 176 LEU A CA 1
ATOM 1381 C C . LEU A 1 176 ? 3.779 21.001 13.568 1.00 32.16 176 LEU A C 1
ATOM 1383 O O . LEU A 1 176 ? 4.296 21.923 14.191 1.00 32.16 176 LEU A O 1
ATOM 1387 N N . GLY A 1 177 ? 4.450 20.263 12.681 1.00 30.47 177 GLY A N 1
ATOM 1388 C CA . GLY A 1 177 ? 5.653 20.766 12.032 1.00 30.47 177 GLY A CA 1
ATOM 1389 C C . GLY A 1 177 ? 5.306 22.041 11.264 1.00 30.47 177 GLY A C 1
ATOM 1390 O O . GLY A 1 177 ? 4.237 22.118 10.656 1.00 30.47 177 GLY A O 1
ATOM 1391 N N . LYS A 1 178 ? 6.194 23.030 11.376 1.00 30.17 178 LYS A N 1
ATOM 1392 C CA . LYS A 1 178 ? 6.243 24.212 10.513 1.00 30.17 178 LYS A CA 1
ATOM 1393 C C . LYS A 1 178 ? 6.325 23.820 9.042 1.00 30.17 178 LYS A C 1
ATOM 1395 O O . LYS A 1 178 ? 6.960 22.777 8.761 1.00 30.17 178 LYS A O 1
#

Secondary structure (DSSP, 8-state):
-------------PPP-------SS----BPSSPPTTT-SSSSPBPEETTEEEE-HHHHHHHHHHHHHHHHHHHHEETTTTEESSGGG--B--S-TTT--HHHHHHHHTTS-BSPPBSS-SSSPPPHHHHHHEEBTEE-S----PEE--S----------EETTTTEE---SSS----

Sequence (178 aa):
MQLNMQGGDKMRKYGKYEIELVTKAPFRIGGVKPVPGTTDVDSPIVKSGNRVVVQGTSLKGALRAELERYMIDQFFDKANNQWKDEWMKPCIPADVRTISPDEKKLIDKGLYKYSCSYPNRDDYICPICYLLGARGLVGFVEVPFLNIEKGSAETLQFIREDRVVGTSAKGERGALGK

pLDDT: mean 75.92, std 18.57, range [29.23, 96.31]

Foldseek 3Di:
DDDPPPPDPPPDDADDDDDDDDDPDDDADFDDAPDPPDDPDGTDADDDVPFGKDALVNVLVVVLVVQLVVLCVPQQDPVVLDGVDLLQQAADQDAPVGDDPVNVVCVVSVRHHYFDAPPDPVDHDHPSCQAPNGHVGHHSDDGHMDTDPDDDDDDDDDFDADPVVRHGPPDDDPDDDD